Protein AF-A0A7C5AL71-F1 (afdb_monomer_lite)

Structure (mmCIF, N/CA/C/O backbone):
data_AF-A0A7C5AL71-F1
#
_entry.id   AF-A0A7C5AL71-F1
#
loop_
_atom_site.group_PDB
_atom_site.id
_atom_site.type_symbol
_atom_site.label_atom_id
_atom_site.label_alt_id
_atom_site.label_comp_id
_atom_site.label_asym_id
_atom_site.label_entity_id
_atom_site.label_seq_id
_atom_site.pdbx_PDB_ins_code
_atom_site.Cartn_x
_atom_site.Cartn_y
_atom_site.Cartn_z
_atom_site.occupancy
_atom_site.B_iso_or_equiv
_atom_site.auth_seq_id
_atom_site.auth_comp_id
_atom_site.auth_asym_id
_atom_site.auth_atom_id
_atom_site.pdbx_PDB_model_num
ATOM 1 N N . MET A 1 1 ? 18.933 0.944 14.662 1.00 33.66 1 MET A N 1
ATOM 2 C CA . MET A 1 1 ? 18.976 -0.393 14.034 1.00 33.66 1 MET A CA 1
ATOM 3 C C . MET A 1 1 ? 18.522 -0.223 12.592 1.00 33.66 1 MET A C 1
ATOM 5 O O . MET A 1 1 ? 17.329 -0.255 12.331 1.00 33.66 1 MET A O 1
ATOM 9 N N . ALA A 1 2 ? 19.451 0.113 11.694 1.00 39.19 2 ALA A N 1
ATOM 10 C CA . ALA A 1 2 ? 19.164 0.288 10.273 1.00 39.19 2 ALA A CA 1
ATOM 11 C C . ALA A 1 2 ? 19.149 -1.098 9.615 1.00 39.19 2 ALA A C 1
ATOM 13 O O . ALA A 1 2 ? 20.138 -1.823 9.696 1.00 39.19 2 ALA A O 1
ATOM 14 N N . GLY A 1 3 ? 18.011 -1.493 9.045 1.00 39.44 3 GLY A N 1
ATOM 15 C CA . GLY A 1 3 ? 17.908 -2.721 8.264 1.00 39.44 3 GLY A CA 1
ATOM 16 C C . GLY A 1 3 ? 18.723 -2.573 6.983 1.00 39.44 3 GLY A C 1
ATOM 17 O O . GLY A 1 3 ? 18.471 -1.665 6.196 1.00 39.44 3 GLY A O 1
ATOM 18 N N . SER A 1 4 ? 19.717 -3.441 6.812 1.00 43.78 4 SER A N 1
ATOM 19 C CA . SER A 1 4 ? 20.479 -3.594 5.575 1.00 43.78 4 SER A CA 1
ATOM 20 C C . SER A 1 4 ? 19.542 -4.108 4.478 1.00 43.78 4 SER A C 1
ATOM 22 O O . SER A 1 4 ? 19.190 -5.288 4.451 1.00 43.78 4 SER A O 1
ATOM 24 N N . PHE A 1 5 ? 19.089 -3.210 3.606 1.00 52.34 5 PHE A N 1
ATOM 25 C CA . PHE A 1 5 ? 18.444 -3.577 2.350 1.00 52.34 5 PHE A CA 1
ATOM 26 C C . PHE A 1 5 ? 19.545 -3.819 1.309 1.00 52.34 5 PHE A C 1
ATOM 28 O O . PHE A 1 5 ? 20.011 -2.886 0.670 1.00 52.34 5 PHE A O 1
ATOM 35 N N . GLY A 1 6 ? 19.982 -5.080 1.225 1.00 46.72 6 GLY A N 1
ATOM 36 C CA . GLY A 1 6 ? 20.600 -5.744 0.071 1.00 46.72 6 GLY A CA 1
ATOM 37 C C . GLY A 1 6 ? 21.648 -4.984 -0.749 1.00 46.72 6 GLY A C 1
ATOM 38 O O . GLY A 1 6 ? 21.311 -4.318 -1.717 1.00 46.72 6 GLY A O 1
ATOM 39 N N . GLU A 1 7 ? 22.932 -5.237 -0.487 1.00 54.53 7 GLU A N 1
ATOM 40 C CA . GLU A 1 7 ? 24.038 -4.893 -1.404 1.00 54.53 7 GLU A CA 1
ATOM 41 C C . GLU A 1 7 ? 24.212 -5.900 -2.566 1.00 54.53 7 GLU A C 1
ATOM 43 O O . GLU A 1 7 ? 25.174 -5.822 -3.323 1.00 54.53 7 GLU A O 1
ATOM 48 N N . SER A 1 8 ? 23.313 -6.876 -2.737 1.00 67.12 8 SER A N 1
ATOM 49 C CA . SER A 1 8 ? 23.435 -7.886 -3.802 1.00 67.12 8 SER A CA 1
ATOM 50 C C . SER A 1 8 ? 22.075 -8.343 -4.331 1.00 67.12 8 SER A C 1
ATOM 52 O O . SER A 1 8 ? 21.368 -9.129 -3.707 1.00 67.12 8 SER A O 1
ATOM 54 N N . GLY A 1 9 ? 21.716 -7.831 -5.506 1.00 72.31 9 GLY A N 1
ATOM 55 C CA . GLY A 1 9 ? 20.484 -8.135 -6.230 1.00 72.31 9 GLY A CA 1
ATOM 56 C C . GLY A 1 9 ? 20.486 -7.437 -7.593 1.00 72.31 9 GLY A C 1
ATOM 57 O O . GLY A 1 9 ? 21.189 -6.430 -7.731 1.00 72.31 9 GLY A O 1
ATOM 58 N N . PRO A 1 10 ? 19.780 -7.948 -8.617 1.00 83.50 10 PRO A N 1
ATOM 59 C CA . PRO A 1 10 ? 19.716 -7.276 -9.911 1.00 83.50 10 PRO A CA 1
ATOM 60 C C . PRO A 1 10 ? 19.143 -5.852 -9.769 1.00 83.50 10 PRO A C 1
ATOM 62 O O . PRO A 1 10 ? 18.285 -5.623 -8.907 1.00 83.50 10 PRO A O 1
ATOM 65 N N . PRO A 1 11 ? 19.624 -4.891 -10.581 1.00 87.94 11 PRO A N 1
ATOM 66 C CA . PRO A 1 11 ? 19.089 -3.540 -10.569 1.00 87.94 11 PRO A CA 1
ATOM 67 C C . PRO A 1 11 ? 17.640 -3.535 -11.064 1.00 87.94 11 PRO A C 1
ATOM 69 O O . PRO A 1 11 ? 17.314 -4.239 -12.020 1.00 87.94 11 PRO A O 1
ATOM 72 N N . VAL A 1 12 ? 16.800 -2.703 -10.444 1.00 90.56 12 VAL A N 1
ATOM 73 C CA . VAL A 1 12 ? 15.397 -2.518 -10.833 1.00 90.56 12 VAL A CA 1
ATOM 74 C C . VAL A 1 12 ? 15.315 -2.118 -12.304 1.00 90.56 12 VAL A C 1
ATOM 76 O O . VAL A 1 12 ? 15.810 -1.075 -12.732 1.00 90.56 12 VAL A O 1
ATOM 79 N N . THR A 1 13 ? 14.633 -2.949 -13.073 1.00 91.50 13 THR A N 1
ATOM 80 C CA . THR A 1 13 ? 14.303 -2.742 -14.475 1.00 91.50 13 THR A CA 1
ATOM 81 C C . THR A 1 13 ? 13.050 -1.880 -14.630 1.00 91.50 13 THR A C 1
ATOM 83 O O . THR A 1 13 ? 12.246 -1.703 -13.712 1.00 91.50 13 THR A O 1
ATOM 86 N N . ARG A 1 14 ? 12.810 -1.391 -15.851 1.00 91.62 14 ARG A N 1
ATOM 87 C CA . ARG A 1 14 ? 11.566 -0.684 -16.198 1.00 91.62 14 ARG A CA 1
ATOM 88 C C . ARG A 1 14 ? 10.306 -1.514 -15.967 1.00 91.62 14 ARG A C 1
ATOM 90 O O . ARG A 1 14 ? 9.295 -0.976 -15.529 1.00 91.62 14 ARG A O 1
ATOM 97 N N . ALA A 1 15 ? 10.366 -2.815 -16.241 1.00 91.56 15 ALA A N 1
ATOM 98 C CA . ALA A 1 15 ? 9.237 -3.713 -16.022 1.00 91.56 15 ALA A CA 1
ATOM 99 C C . ALA A 1 15 ? 8.923 -3.866 -14.526 1.00 91.56 15 ALA A C 1
ATOM 101 O O . ALA A 1 15 ? 7.757 -3.847 -14.130 1.00 91.56 15 ALA A O 1
ATOM 102 N N . GLU A 1 16 ? 9.957 -3.962 -13.690 1.00 92.25 16 GLU A N 1
ATOM 103 C CA . GLU A 1 16 ? 9.806 -4.023 -12.235 1.00 92.25 16 GLU A CA 1
ATOM 104 C C . GLU A 1 16 ? 9.270 -2.705 -11.676 1.00 92.25 16 GLU A C 1
ATOM 106 O O . GLU A 1 16 ? 8.317 -2.733 -10.898 1.00 92.25 16 GLU A O 1
ATOM 111 N N . LEU A 1 17 ? 9.782 -1.555 -12.133 1.00 93.12 17 LEU A N 1
ATOM 112 C CA . LEU A 1 17 ? 9.252 -0.246 -11.743 1.00 93.12 17 LEU A CA 1
ATOM 113 C C . LEU A 1 17 ? 7.770 -0.099 -12.121 1.00 93.12 17 LEU A C 1
ATOM 115 O O . LEU A 1 17 ? 6.963 0.297 -11.281 1.00 93.12 17 LEU A O 1
ATOM 119 N N . ALA A 1 18 ? 7.382 -0.504 -13.332 1.00 92.88 18 ALA A N 1
ATOM 120 C CA . ALA A 1 18 ? 5.988 -0.473 -13.770 1.00 92.88 18 ALA A CA 1
ATOM 121 C C . ALA A 1 18 ? 5.090 -1.405 -12.934 1.00 92.88 18 ALA A C 1
ATOM 123 O O . ALA A 1 18 ? 3.954 -1.053 -12.599 1.00 92.88 18 ALA A O 1
ATOM 124 N N . ASN A 1 19 ? 5.587 -2.585 -12.549 1.00 94.38 19 ASN A N 1
ATOM 125 C CA . ASN A 1 19 ? 4.859 -3.479 -11.651 1.00 94.38 19 ASN A CA 1
ATOM 126 C C . ASN A 1 19 ? 4.702 -2.865 -10.250 1.00 94.38 19 ASN A C 1
ATOM 128 O O . ASN A 1 19 ? 3.605 -2.889 -9.693 1.00 94.38 19 ASN A O 1
ATOM 132 N N . LEU A 1 20 ? 5.754 -2.247 -9.705 1.00 94.25 20 LEU A N 1
ATOM 133 C CA . LEU A 1 20 ? 5.688 -1.508 -8.440 1.00 94.25 20 LEU A CA 1
ATOM 134 C C . LEU A 1 20 ? 4.702 -0.336 -8.527 1.00 94.25 20 LEU A C 1
ATOM 136 O O . LEU A 1 20 ? 3.937 -0.112 -7.584 1.00 94.25 20 LEU A O 1
ATOM 140 N N . ALA A 1 21 ? 4.656 0.363 -9.664 1.00 94.31 21 ALA A N 1
ATOM 141 C CA . ALA A 1 21 ? 3.693 1.424 -9.933 1.00 94.31 21 ALA A CA 1
ATOM 142 C C . ALA A 1 21 ? 2.256 0.908 -9.893 1.00 94.31 21 ALA A C 1
ATOM 144 O O . ALA A 1 21 ? 1.410 1.467 -9.190 1.00 94.31 21 ALA A O 1
ATOM 145 N N . ARG A 1 22 ? 1.989 -0.195 -10.596 1.00 96.38 22 ARG A N 1
ATOM 146 C CA . ARG A 1 22 ? 0.682 -0.858 -10.605 1.00 96.38 22 ARG A CA 1
ATOM 147 C C . ARG A 1 22 ? 0.258 -1.286 -9.199 1.00 96.38 22 ARG A C 1
ATOM 149 O O . ARG A 1 22 ? -0.862 -0.986 -8.799 1.00 96.38 22 ARG A O 1
ATOM 156 N N . LEU A 1 23 ? 1.146 -1.941 -8.449 1.00 96.19 23 LEU A N 1
ATOM 157 C CA . LEU A 1 23 ? 0.866 -2.402 -7.085 1.00 96.19 23 LEU A CA 1
ATOM 158 C C . LEU A 1 23 ? 0.586 -1.232 -6.134 1.00 96.19 23 LEU A C 1
ATOM 160 O O . LEU A 1 23 ? -0.371 -1.283 -5.370 1.00 96.19 23 LEU A O 1
ATOM 164 N N . THR A 1 24 ? 1.363 -0.150 -6.218 1.00 94.81 24 THR A N 1
ATOM 165 C CA . THR A 1 24 ? 1.169 1.040 -5.368 1.00 94.81 24 THR A CA 1
ATOM 166 C C . THR A 1 24 ? -0.146 1.755 -5.681 1.00 94.81 24 THR A C 1
ATOM 168 O O . THR A 1 24 ? -0.854 2.168 -4.766 1.00 94.81 24 THR A O 1
ATOM 171 N N . ARG A 1 25 ? -0.513 1.875 -6.964 1.00 95.50 25 ARG A N 1
ATOM 172 C CA . ARG A 1 25 ? -1.808 2.449 -7.366 1.00 95.50 25 ARG A CA 1
ATOM 173 C C . ARG A 1 25 ? -2.976 1.577 -6.913 1.00 95.50 25 ARG A C 1
ATOM 175 O O . ARG A 1 25 ? -3.915 2.100 -6.325 1.00 95.50 25 ARG A O 1
ATOM 182 N N . GLY A 1 26 ? -2.882 0.260 -7.108 1.00 96.50 26 GLY A N 1
ATOM 183 C CA . GLY A 1 26 ? -3.890 -0.680 -6.616 1.00 96.50 26 GLY A CA 1
ATOM 184 C C . GLY A 1 26 ? -4.058 -0.597 -5.099 1.00 96.50 26 GLY A C 1
ATOM 185 O O . GLY A 1 26 ? -5.181 -0.551 -4.607 1.00 96.50 26 GLY A O 1
ATOM 186 N N . LEU A 1 27 ? -2.948 -0.501 -4.359 1.00 96.00 27 LEU A N 1
ATOM 187 C CA . LEU A 1 27 ? -2.968 -0.321 -2.908 1.00 96.00 27 LEU A CA 1
ATOM 188 C C . LEU A 1 27 ? -3.691 0.975 -2.517 1.00 96.00 27 LEU A C 1
ATOM 190 O O . LEU A 1 27 ? -4.532 0.953 -1.623 1.00 96.00 27 LEU A O 1
ATOM 194 N N . ALA A 1 28 ? -3.407 2.089 -3.198 1.00 94.19 28 ALA A N 1
ATOM 195 C CA . ALA A 1 28 ? -4.090 3.359 -2.954 1.00 94.19 28 ALA A CA 1
ATOM 196 C C . ALA A 1 28 ? -5.608 3.249 -3.173 1.00 94.19 28 ALA A C 1
ATOM 198 O O . ALA A 1 28 ? -6.401 3.749 -2.373 1.00 94.19 28 ALA A O 1
ATOM 199 N N . GLU A 1 29 ? -6.028 2.576 -4.243 1.00 95.81 29 GLU A N 1
ATOM 200 C CA . GLU A 1 29 ? -7.444 2.357 -4.542 1.00 95.81 29 GLU A CA 1
ATOM 201 C C . GLU A 1 29 ? -8.125 1.460 -3.501 1.00 95.81 29 GLU A C 1
ATOM 203 O O . GLU A 1 29 ? -9.217 1.785 -3.039 1.00 95.81 29 GLU A O 1
ATOM 208 N N . ALA A 1 30 ? -7.483 0.365 -3.090 1.00 95.62 30 ALA A N 1
ATOM 209 C CA . ALA A 1 30 ? -8.019 -0.536 -2.071 1.00 95.62 30 ALA A CA 1
ATOM 210 C C . ALA A 1 30 ? -8.192 0.184 -0.723 1.00 95.62 30 ALA A C 1
ATOM 212 O O . ALA A 1 30 ? -9.272 0.158 -0.130 1.00 95.62 30 ALA A O 1
ATOM 213 N N . VAL A 1 31 ? -7.166 0.929 -0.296 1.00 92.69 31 VAL A N 1
ATOM 214 C CA . VAL A 1 31 ? -7.184 1.724 0.941 1.00 92.69 31 VAL A CA 1
ATOM 215 C C . VAL A 1 31 ? -8.289 2.783 0.913 1.00 92.69 31 VAL A C 1
ATOM 217 O O . VAL A 1 31 ? -9.048 2.903 1.872 1.00 92.69 31 VAL A O 1
ATOM 220 N N . THR A 1 32 ? -8.431 3.524 -0.188 1.00 89.56 32 THR A N 1
ATOM 221 C CA . THR A 1 32 ? -9.464 4.572 -0.300 1.00 89.56 32 THR A CA 1
ATOM 222 C C . THR A 1 32 ? -10.886 4.016 -0.356 1.00 89.56 32 THR A C 1
ATOM 224 O O . THR A 1 32 ? -11.817 4.682 0.096 1.00 89.56 32 THR A O 1
ATOM 227 N N . ARG A 1 33 ? -11.070 2.788 -0.856 1.00 93.44 33 ARG A N 1
ATOM 228 C CA . ARG A 1 33 ? -12.358 2.073 -0.837 1.00 93.44 33 ARG A CA 1
ATOM 229 C C . ARG A 1 33 ? -12.654 1.380 0.496 1.00 93.44 33 ARG A C 1
ATOM 231 O O . ARG A 1 33 ? -13.776 0.920 0.688 1.00 93.44 33 ARG A O 1
ATOM 238 N N . GLY A 1 34 ? -11.681 1.314 1.405 1.00 89.81 34 GLY A N 1
ATOM 239 C CA . GLY A 1 34 ? -11.802 0.594 2.673 1.00 89.81 34 GLY A CA 1
ATOM 240 C C . GLY A 1 34 ? -11.714 -0.930 2.537 1.00 89.81 34 GLY A C 1
ATOM 241 O O . GLY A 1 34 ? -12.093 -1.634 3.469 1.00 89.81 34 GLY A O 1
ATOM 242 N N . ASP A 1 35 ? -11.223 -1.441 1.405 1.00 95.19 35 ASP A N 1
ATOM 243 C CA . ASP A 1 35 ? -10.981 -2.869 1.192 1.00 95.19 35 ASP A CA 1
ATOM 244 C C . ASP A 1 35 ? -9.621 -3.254 1.795 1.00 95.19 35 ASP A C 1
ATOM 246 O O . ASP A 1 35 ? -8.573 -3.199 1.144 1.00 95.19 35 ASP A O 1
ATOM 250 N N . LEU A 1 36 ? -9.633 -3.540 3.099 1.00 91.44 36 LEU A N 1
ATOM 251 C CA . LEU A 1 36 ? -8.416 -3.767 3.881 1.00 91.44 36 LEU A CA 1
ATOM 252 C C . LEU A 1 36 ? -7.744 -5.107 3.562 1.00 91.44 36 LEU A C 1
ATOM 254 O O . LEU A 1 36 ? -6.517 -5.193 3.640 1.00 91.44 36 LEU A O 1
ATOM 258 N N . ASP A 1 37 ? -8.523 -6.120 3.183 1.00 95.31 37 ASP A N 1
ATOM 259 C CA . ASP A 1 37 ? -8.000 -7.441 2.835 1.00 95.31 37 ASP A CA 1
ATOM 260 C C . ASP A 1 37 ? -7.213 -7.357 1.524 1.00 95.31 37 ASP A C 1
ATOM 262 O O . ASP A 1 37 ? -6.033 -7.716 1.480 1.00 95.31 37 ASP A O 1
ATOM 266 N N . LEU A 1 38 ? -7.806 -6.750 0.489 1.00 95.75 38 LEU A N 1
ATOM 267 C CA . LEU A 1 38 ? -7.119 -6.502 -0.777 1.00 95.75 38 LEU A CA 1
ATOM 268 C C . LEU A 1 38 ? -5.892 -5.596 -0.594 1.00 95.75 38 LEU A C 1
ATOM 270 O O . LEU A 1 38 ? -4.841 -5.827 -1.196 1.00 95.75 38 LEU A O 1
ATOM 274 N N . ALA A 1 39 ? -5.992 -4.564 0.249 1.00 94.56 39 ALA A N 1
ATOM 275 C CA . ALA A 1 39 ? -4.857 -3.695 0.550 1.00 94.56 39 ALA A CA 1
ATOM 276 C C . ALA A 1 39 ? -3.685 -4.476 1.175 1.00 94.56 39 ALA A C 1
ATOM 278 O O . ALA A 1 39 ? -2.525 -4.242 0.822 1.00 94.56 39 ALA A O 1
ATOM 279 N N . LEU A 1 40 ? -3.965 -5.426 2.072 1.00 94.75 40 LEU A N 1
ATOM 280 C CA . LEU A 1 40 ? -2.942 -6.262 2.699 1.00 94.75 40 LEU A CA 1
ATOM 281 C C . LEU A 1 40 ? -2.274 -7.211 1.693 1.00 94.75 40 LEU A C 1
ATOM 283 O O . LEU A 1 40 ? -1.046 -7.366 1.715 1.00 94.75 40 LEU A O 1
ATOM 287 N N . GLU A 1 41 ? -3.054 -7.816 0.798 1.00 97.19 41 GLU A N 1
ATOM 288 C CA . GLU A 1 41 ? -2.539 -8.662 -0.284 1.00 97.19 41 GLU A CA 1
ATOM 289 C C . GLU A 1 41 ? -1.586 -7.873 -1.190 1.00 97.19 41 GLU A C 1
ATOM 291 O O . GLU A 1 41 ? -0.430 -8.263 -1.371 1.00 97.19 41 GLU A O 1
ATOM 296 N N . LEU A 1 42 ? -2.021 -6.703 -1.667 1.00 96.81 42 LEU A N 1
ATOM 297 C CA . LEU A 1 42 ? -1.231 -5.837 -2.546 1.00 96.81 42 LEU A CA 1
ATOM 298 C C . LEU A 1 42 ? 0.046 -5.319 -1.875 1.00 96.81 42 LEU A C 1
ATOM 300 O O . LEU A 1 42 ? 1.098 -5.246 -2.516 1.00 96.81 42 LEU A O 1
ATOM 304 N N . LEU A 1 43 ? -0.011 -4.990 -0.581 1.00 94.25 43 LEU A N 1
ATOM 305 C CA . LEU A 1 43 ? 1.176 -4.616 0.188 1.00 94.25 43 LEU A CA 1
ATOM 306 C C . LEU A 1 43 ? 2.171 -5.779 0.271 1.00 94.25 43 LEU A C 1
ATOM 308 O O . LEU A 1 43 ? 3.371 -5.578 0.072 1.00 94.25 43 LEU A O 1
ATOM 312 N N . THR A 1 44 ? 1.680 -6.989 0.534 1.00 95.06 44 THR A N 1
ATOM 31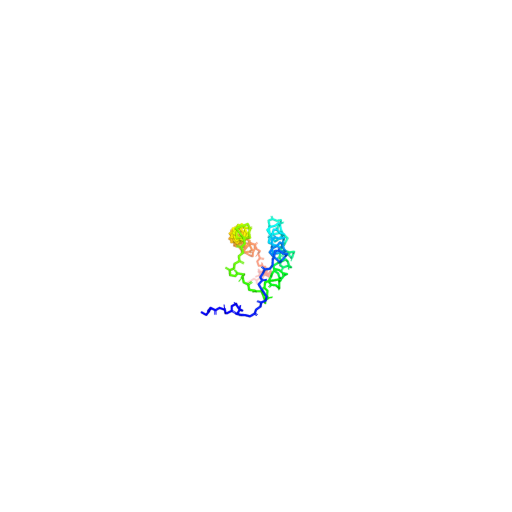3 C CA . THR A 1 44 ? 2.510 -8.197 0.622 1.00 95.06 44 THR A CA 1
ATOM 314 C C . THR A 1 44 ? 3.166 -8.511 -0.721 1.00 95.06 44 THR A C 1
ATOM 316 O O . THR A 1 44 ? 4.366 -8.789 -0.779 1.00 95.06 44 THR A O 1
ATOM 319 N N . GLU A 1 45 ? 2.413 -8.427 -1.818 1.00 94.88 45 GLU A N 1
ATOM 320 C CA . GLU A 1 45 ? 2.947 -8.588 -3.173 1.00 94.88 45 GLU A CA 1
ATOM 321 C C . GLU A 1 45 ? 4.011 -7.539 -3.494 1.00 94.88 45 GLU A C 1
ATOM 323 O O . GLU A 1 45 ? 5.072 -7.879 -4.016 1.00 94.88 45 GLU A O 1
ATOM 328 N N . ARG A 1 46 ? 3.775 -6.274 -3.130 1.00 93.56 46 ARG A N 1
ATOM 329 C CA . ARG A 1 46 ? 4.746 -5.189 -3.325 1.00 93.56 46 ARG A CA 1
ATOM 330 C C . ARG A 1 46 ? 6.024 -5.412 -2.524 1.00 93.56 46 ARG A C 1
ATOM 332 O O . ARG A 1 46 ? 7.111 -5.210 -3.057 1.00 93.56 46 ARG A O 1
ATOM 339 N N . GLN A 1 47 ? 5.916 -5.860 -1.274 1.00 92.81 47 GLN A N 1
ATOM 340 C CA . GLN A 1 47 ? 7.078 -6.204 -0.452 1.00 92.81 47 GLN A CA 1
ATOM 341 C C . GLN A 1 47 ? 7.889 -7.338 -1.079 1.00 92.81 47 GLN A C 1
ATOM 343 O O . GLN A 1 47 ? 9.108 -7.232 -1.159 1.00 92.81 47 GLN A O 1
ATOM 348 N N . ARG A 1 48 ? 7.224 -8.389 -1.575 1.00 92.38 48 ARG A N 1
ATOM 349 C CA . ARG A 1 48 ? 7.891 -9.479 -2.304 1.00 92.38 48 ARG A CA 1
ATOM 350 C C . ARG A 1 48 ? 8.550 -8.987 -3.589 1.00 92.38 48 ARG A C 1
ATOM 352 O O . ARG A 1 48 ? 9.668 -9.390 -3.870 1.00 92.38 48 ARG A O 1
ATOM 359 N N . ALA A 1 49 ? 7.897 -8.099 -4.337 1.00 89.94 49 ALA A N 1
ATOM 360 C CA . ALA A 1 49 ? 8.457 -7.528 -5.559 1.00 89.94 49 ALA A CA 1
ATOM 361 C C . ALA A 1 49 ? 9.706 -6.671 -5.296 1.00 89.94 49 ALA A C 1
ATOM 363 O O . ALA A 1 49 ? 10.573 -6.599 -6.154 1.00 89.94 49 ALA A O 1
ATOM 364 N N . LEU A 1 50 ? 9.814 -6.037 -4.124 1.00 88.12 50 LEU A N 1
ATOM 365 C CA . LEU A 1 50 ? 11.002 -5.277 -3.719 1.00 88.12 50 LEU A CA 1
ATOM 366 C C . LEU A 1 50 ? 12.125 -6.160 -3.152 1.00 88.12 50 LEU A C 1
ATOM 368 O O . LEU A 1 50 ? 13.272 -5.718 -3.080 1.00 88.12 50 LEU A O 1
ATOM 372 N N . GLN A 1 51 ? 11.821 -7.382 -2.708 1.00 89.50 51 GLN A N 1
ATOM 373 C CA . GLN A 1 51 ? 12.818 -8.260 -2.101 1.00 89.50 51 GLN A CA 1
ATOM 374 C C . GLN A 1 51 ? 13.870 -8.686 -3.125 1.00 89.50 51 GLN A C 1
ATOM 376 O O . GLN A 1 51 ? 13.560 -9.270 -4.157 1.00 89.50 51 GLN A O 1
ATOM 381 N N . GLY A 1 52 ? 15.137 -8.436 -2.793 1.00 80.00 52 GLY A N 1
ATOM 382 C CA . GLY A 1 52 ? 16.268 -8.847 -3.622 1.00 80.00 52 GLY A CA 1
ATOM 383 C C . GLY A 1 52 ? 16.522 -7.960 -4.840 1.00 80.00 52 GLY A C 1
ATOM 384 O O . GLY A 1 52 ? 17.372 -8.322 -5.644 1.00 80.00 52 GLY A O 1
ATOM 385 N N . LEU A 1 53 ? 15.841 -6.816 -4.974 1.00 86.88 53 LEU A N 1
ATOM 386 C CA . LEU A 1 53 ? 16.159 -5.811 -5.990 1.00 86.88 53 LEU A CA 1
ATOM 387 C C . LEU A 1 53 ? 17.077 -4.726 -5.424 1.00 86.88 53 LEU A C 1
ATOM 389 O O . LEU A 1 53 ? 16.971 -4.351 -4.254 1.00 86.88 53 LEU A O 1
ATOM 393 N N . THR A 1 54 ? 17.954 -4.197 -6.274 1.00 88.69 54 THR A N 1
ATOM 394 C CA . THR A 1 54 ? 18.781 -3.024 -5.965 1.00 88.69 54 THR A CA 1
ATOM 395 C C . THR A 1 54 ? 18.376 -1.847 -6.841 1.00 88.69 54 THR A C 1
ATOM 397 O O . THR A 1 54 ? 17.909 -2.018 -7.963 1.00 88.69 54 THR A O 1
ATOM 400 N N . TRP A 1 55 ? 18.515 -0.621 -6.345 1.00 88.06 55 TRP A N 1
ATOM 401 C CA . TRP A 1 55 ? 18.243 0.547 -7.181 1.00 88.06 55 TRP A CA 1
ATOM 402 C C . TRP A 1 55 ? 19.392 0.752 -8.177 1.00 88.06 55 TRP A C 1
ATOM 404 O O . TRP A 1 55 ? 20.552 0.678 -7.765 1.00 88.06 55 TRP A O 1
ATOM 414 N N . PRO A 1 56 ? 19.105 1.005 -9.466 1.00 88.06 56 PRO A N 1
ATOM 415 C CA . PRO A 1 56 ? 20.149 1.278 -10.444 1.00 88.06 56 PRO A CA 1
ATOM 416 C C . PRO A 1 56 ? 20.929 2.542 -10.058 1.00 88.06 56 PRO A C 1
ATOM 418 O O . PRO A 1 56 ? 20.344 3.525 -9.606 1.00 88.06 56 PRO A O 1
ATOM 421 N N . SER A 1 57 ? 22.249 2.529 -10.252 1.00 83.06 57 SER A N 1
ATOM 422 C CA . SER A 1 57 ? 23.093 3.720 -10.078 1.00 83.06 57 SER A CA 1
ATOM 423 C C . SER A 1 57 ? 22.914 4.726 -11.216 1.00 83.06 57 SER A C 1
ATOM 425 O O . SER A 1 57 ? 23.094 5.923 -11.014 1.00 83.06 57 SER A O 1
ATOM 427 N N . GLU A 1 58 ? 22.547 4.235 -12.401 1.00 84.00 58 GLU A N 1
ATOM 428 C CA . GLU A 1 58 ? 22.299 5.022 -13.604 1.00 84.00 58 GLU A CA 1
ATOM 429 C C . GLU A 1 58 ? 20.976 4.575 -14.235 1.00 84.00 58 GLU A C 1
ATOM 431 O O . GLU A 1 58 ? 20.767 3.394 -14.513 1.00 84.00 58 GLU A O 1
ATOM 436 N N . ALA A 1 59 ? 20.082 5.533 -14.450 1.00 88.56 59 ALA A N 1
ATOM 437 C CA . ALA A 1 59 ? 18.828 5.374 -15.172 1.00 88.56 59 ALA A CA 1
ATOM 438 C C . ALA A 1 59 ? 18.485 6.713 -15.836 1.00 88.56 59 ALA A C 1
ATOM 440 O O . ALA A 1 59 ? 19.038 7.751 -15.466 1.00 88.56 59 ALA A O 1
ATOM 441 N N . ASP A 1 60 ? 17.596 6.689 -16.820 1.00 90.25 60 ASP A N 1
ATOM 442 C CA . ASP A 1 60 ? 17.124 7.891 -17.497 1.00 90.25 60 ASP A CA 1
ATOM 443 C C . ASP A 1 60 ? 16.190 8.726 -16.605 1.00 90.25 60 ASP A C 1
ATOM 445 O O . ASP A 1 60 ? 15.559 8.213 -15.682 1.00 90.25 60 ASP A O 1
ATOM 449 N N . ASP A 1 61 ? 16.067 10.024 -16.895 1.00 91.81 61 ASP A N 1
ATOM 450 C CA . ASP A 1 61 ? 15.292 10.967 -16.069 1.00 91.81 61 ASP A CA 1
ATOM 451 C C . ASP A 1 61 ? 13.851 10.495 -15.835 1.00 91.81 61 ASP A C 1
ATOM 453 O O . ASP A 1 61 ? 13.341 10.532 -14.717 1.00 91.81 61 ASP A O 1
ATOM 457 N N . SER A 1 62 ? 13.220 9.927 -16.866 1.00 91.69 62 SER A N 1
ATOM 458 C CA . SER A 1 62 ? 11.847 9.431 -16.755 1.00 91.69 62 SER A CA 1
ATOM 459 C C . SER A 1 62 ? 11.688 8.205 -15.839 1.00 91.69 62 SER A C 1
ATOM 461 O O . SER A 1 62 ? 10.572 7.903 -15.422 1.00 91.69 62 SER A O 1
ATOM 463 N N . PHE A 1 63 ? 12.762 7.477 -15.508 1.00 92.44 63 PHE A N 1
ATOM 464 C CA . PHE A 1 63 ? 12.746 6.458 -14.449 1.00 92.44 63 PHE A CA 1
ATOM 465 C C . PHE A 1 63 ? 12.670 7.116 -13.075 1.00 92.44 63 PHE A C 1
ATOM 467 O O . PHE A 1 63 ? 11.863 6.721 -12.230 1.00 92.44 63 PHE A O 1
ATOM 474 N N . TRP A 1 64 ? 13.499 8.136 -12.855 1.00 91.88 64 TRP A N 1
ATOM 475 C CA . TRP A 1 64 ? 13.559 8.854 -11.588 1.00 91.88 64 TRP A CA 1
ATOM 476 C C . TRP A 1 64 ? 12.280 9.641 -11.314 1.00 91.88 64 TRP A C 1
ATOM 478 O O . TRP A 1 64 ? 11.796 9.614 -10.182 1.00 91.88 64 TRP A O 1
ATOM 488 N N . ASP A 1 65 ? 11.686 10.243 -12.343 1.00 93.56 65 ASP A N 1
ATOM 489 C CA . ASP A 1 65 ? 10.389 10.918 -12.253 1.00 93.56 65 ASP A CA 1
ATOM 490 C C . ASP A 1 65 ? 9.273 9.952 -11.831 1.00 93.56 65 ASP A C 1
ATOM 492 O O . ASP A 1 65 ? 8.472 10.252 -10.942 1.00 93.56 65 ASP A O 1
ATOM 496 N N . GLU A 1 66 ? 9.229 8.757 -12.426 1.00 93.12 66 GLU A N 1
ATOM 497 C CA . GLU A 1 66 ? 8.245 7.733 -12.068 1.00 93.12 66 GLU A CA 1
ATOM 498 C C . GLU A 1 66 ? 8.450 7.232 -10.631 1.00 93.12 66 GLU A C 1
ATOM 500 O O . GLU A 1 66 ? 7.484 7.105 -9.872 1.00 93.12 66 GLU A O 1
ATOM 505 N N . LEU A 1 67 ? 9.702 7.009 -10.221 1.00 92.00 67 LEU A N 1
ATOM 506 C CA . LEU A 1 67 ? 10.032 6.637 -8.847 1.00 92.00 67 LEU A CA 1
ATOM 507 C C . LEU A 1 67 ? 9.639 7.736 -7.848 1.00 92.00 67 LEU A C 1
ATOM 509 O O . LEU A 1 67 ? 9.151 7.436 -6.756 1.00 92.00 67 LEU A O 1
ATOM 513 N N . GLN A 1 68 ? 9.834 9.002 -8.206 1.00 93.75 68 GLN A N 1
ATOM 514 C CA . GLN A 1 68 ? 9.447 10.136 -7.376 1.00 93.75 68 GLN A CA 1
ATOM 515 C C . GLN A 1 68 ? 7.922 10.222 -7.229 1.00 93.75 68 GLN A C 1
ATOM 517 O O . GLN A 1 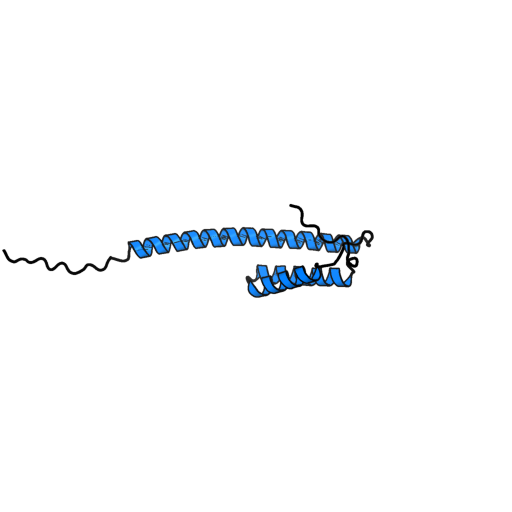68 ? 7.420 10.307 -6.107 1.00 93.75 68 GLN A O 1
ATOM 522 N N . ALA A 1 69 ? 7.174 10.087 -8.327 1.00 92.81 69 ALA A N 1
ATOM 523 C CA . ALA A 1 69 ? 5.711 10.050 -8.296 1.00 92.81 69 ALA A CA 1
ATOM 524 C C . ALA A 1 69 ? 5.175 8.887 -7.439 1.00 92.81 69 ALA A C 1
ATOM 526 O O . ALA A 1 69 ? 4.193 9.032 -6.706 1.00 92.81 69 ALA A O 1
ATOM 527 N N . LEU A 1 70 ? 5.844 7.733 -7.493 1.00 92.69 70 LEU A N 1
ATOM 528 C CA . LEU A 1 70 ? 5.557 6.573 -6.651 1.00 92.69 70 LEU A CA 1
ATOM 529 C C . LEU A 1 70 ? 5.744 6.864 -5.160 1.00 92.69 70 LEU A C 1
ATOM 531 O O . LEU A 1 70 ? 4.863 6.538 -4.362 1.00 92.69 70 LEU A O 1
ATOM 535 N N . LYS A 1 71 ? 6.857 7.505 -4.788 1.00 92.75 71 LYS A N 1
ATOM 536 C CA . LYS A 1 71 ? 7.126 7.915 -3.400 1.00 92.75 71 LYS A CA 1
ATOM 537 C C . LYS A 1 71 ? 6.078 8.899 -2.892 1.00 92.75 71 LYS A C 1
ATOM 539 O O . LYS A 1 71 ? 5.597 8.764 -1.771 1.00 92.75 71 LYS A O 1
ATOM 544 N N . GLU A 1 72 ? 5.691 9.871 -3.711 1.00 95.62 72 GLU A N 1
ATOM 545 C CA . GLU A 1 72 ? 4.656 10.843 -3.349 1.00 95.62 72 GLU A CA 1
ATOM 546 C C . GLU A 1 72 ? 3.291 10.189 -3.138 1.00 95.62 72 GLU A C 1
ATOM 548 O O . GLU A 1 72 ? 2.575 10.538 -2.198 1.00 95.62 72 GLU A O 1
ATOM 553 N N . LEU A 1 73 ? 2.925 9.226 -3.987 1.00 93.31 73 LEU A N 1
ATOM 554 C CA . LEU A 1 73 ? 1.699 8.457 -3.809 1.00 93.31 73 LEU A CA 1
ATOM 555 C C . LEU A 1 73 ? 1.736 7.650 -2.506 1.00 93.31 73 LEU A C 1
ATOM 557 O O . LEU A 1 73 ? 0.768 7.665 -1.752 1.00 93.31 73 LEU A O 1
ATOM 561 N N . GLU A 1 74 ? 2.854 6.993 -2.207 1.00 92.56 74 GLU A N 1
ATOM 562 C CA . GLU A 1 74 ? 3.025 6.237 -0.966 1.00 92.56 74 GLU A CA 1
ATOM 563 C C . GLU A 1 74 ? 2.900 7.121 0.281 1.00 92.56 74 GLU A C 1
ATOM 565 O O .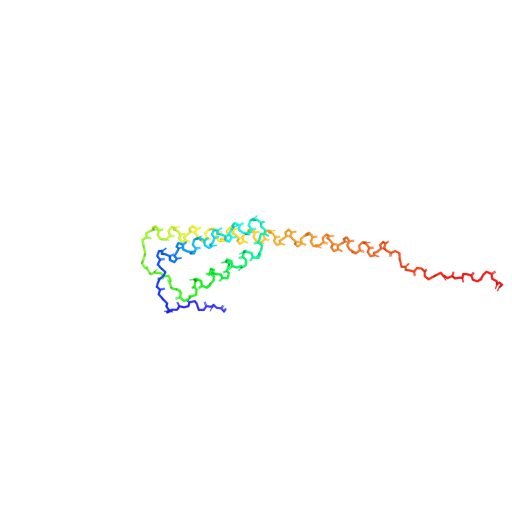 GLU A 1 74 ? 2.205 6.751 1.228 1.00 92.56 74 GLU A O 1
ATOM 570 N N . LEU A 1 75 ? 3.480 8.324 0.264 1.00 94.62 75 LEU A N 1
ATOM 571 C CA . LEU A 1 75 ? 3.316 9.291 1.352 1.00 94.62 75 LEU A CA 1
ATOM 572 C C . LEU A 1 75 ? 1.846 9.673 1.566 1.00 94.62 75 LEU A C 1
ATOM 574 O O . LEU A 1 75 ? 1.398 9.736 2.710 1.00 94.62 75 LEU A O 1
ATOM 578 N N . LYS A 1 76 ? 1.079 9.870 0.488 1.00 93.88 76 LYS A N 1
ATOM 579 C CA . LYS A 1 76 ? -0.362 10.162 0.576 1.00 93.88 76 LYS A CA 1
ATOM 580 C C . LYS A 1 76 ? -1.156 8.994 1.162 1.00 93.88 76 LYS A C 1
ATOM 582 O O . LYS A 1 76 ? -2.056 9.222 1.964 1.00 93.88 76 LYS A O 1
ATOM 587 N N . ILE A 1 77 ? -0.824 7.754 0.792 1.00 91.94 77 ILE A N 1
ATOM 588 C CA . ILE A 1 77 ? -1.456 6.556 1.369 1.00 91.94 77 ILE A CA 1
ATOM 589 C C . ILE A 1 77 ? -1.176 6.488 2.874 1.00 91.94 77 ILE A C 1
ATOM 591 O O . ILE A 1 77 ? -2.091 6.255 3.659 1.00 91.94 77 ILE A O 1
ATOM 595 N N . LEU A 1 78 ? 0.074 6.711 3.288 1.00 92.69 78 LEU A N 1
ATOM 596 C CA . LEU A 1 78 ? 0.457 6.686 4.702 1.00 92.69 78 LEU A CA 1
ATOM 597 C C . LEU A 1 78 ? -0.258 7.765 5.518 1.00 92.69 78 LEU A C 1
ATOM 599 O O . LEU A 1 78 ? -0.697 7.490 6.635 1.00 92.69 78 LEU A O 1
ATOM 603 N N . ASP A 1 79 ? -0.383 8.969 4.964 1.00 94.12 79 ASP A N 1
ATOM 604 C CA . ASP A 1 79 ? -1.113 10.066 5.596 1.00 94.12 79 ASP A CA 1
ATOM 605 C C . ASP A 1 79 ? -2.599 9.721 5.757 1.00 94.12 79 ASP A C 1
ATOM 607 O O . ASP A 1 79 ? -3.133 9.778 6.865 1.00 94.12 79 ASP A O 1
ATOM 611 N N . PHE A 1 80 ? -3.234 9.213 4.695 1.00 91.62 80 PHE A N 1
ATOM 612 C CA . PHE A 1 80 ? -4.614 8.731 4.753 1.00 91.62 80 PHE A CA 1
ATOM 613 C C . PHE A 1 80 ? -4.805 7.650 5.825 1.00 91.62 80 PHE A C 1
ATOM 615 O O . PHE A 1 80 ? -5.727 7.741 6.635 1.00 91.62 80 PHE A O 1
ATOM 622 N N . CYS A 1 81 ? -3.928 6.643 5.871 1.00 90.19 81 CYS A N 1
ATOM 623 C CA . CYS A 1 81 ? -3.995 5.579 6.872 1.00 90.19 81 CYS A CA 1
ATOM 624 C C . CYS A 1 81 ? -3.869 6.122 8.302 1.00 90.19 81 CYS A C 1
ATOM 626 O O . CYS A 1 81 ? -4.556 5.635 9.201 1.00 90.19 81 CYS A O 1
ATOM 628 N N . ARG A 1 82 ? -3.029 7.143 8.521 1.00 92.75 82 ARG A N 1
ATOM 629 C CA . ARG A 1 82 ? -2.878 7.797 9.827 1.00 92.75 82 ARG A CA 1
ATOM 630 C C . ARG A 1 82 ? -4.153 8.529 10.233 1.00 92.75 82 ARG A C 1
ATOM 632 O O . ARG A 1 82 ? -4.666 8.284 11.321 1.00 92.75 82 ARG A O 1
ATOM 639 N N . THR A 1 83 ? -4.702 9.358 9.349 1.00 93.00 83 THR A N 1
ATOM 640 C CA . THR A 1 83 ? -5.974 10.047 9.603 1.00 93.00 83 THR A CA 1
ATOM 641 C C . THR A 1 83 ? -7.100 9.047 9.856 1.00 93.00 83 THR A C 1
ATOM 643 O O . THR A 1 83 ? -7.898 9.212 10.777 1.00 93.00 83 THR A O 1
ATOM 646 N N . TRP A 1 84 ? -7.160 7.964 9.079 1.00 90.81 84 TRP A N 1
ATOM 647 C CA . TRP A 1 84 ? -8.163 6.922 9.271 1.00 90.81 84 TRP A CA 1
ATOM 648 C C . TRP A 1 84 ? -8.033 6.236 10.635 1.00 90.81 84 TRP A C 1
ATOM 650 O O . TRP A 1 84 ? -9.035 6.026 11.319 1.00 90.81 84 TRP A O 1
ATOM 660 N N . GLN A 1 85 ? -6.806 5.941 11.069 1.00 90.88 85 GLN A N 1
ATOM 661 C CA . GLN A 1 85 ? -6.536 5.384 12.392 1.00 90.88 85 GLN A CA 1
ATOM 662 C C . GLN A 1 85 ? -7.029 6.311 13.513 1.00 90.88 85 GLN A C 1
ATOM 664 O O . GLN A 1 85 ? -7.642 5.837 14.471 1.00 9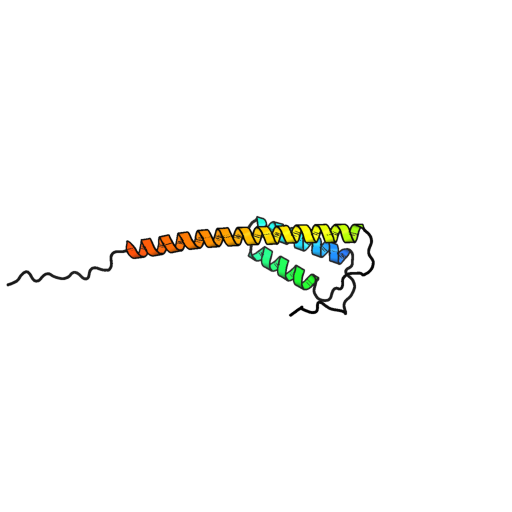0.88 85 GLN A O 1
ATOM 669 N N . GLU A 1 86 ? -6.798 7.620 13.398 1.00 93.69 86 GLU A N 1
ATOM 670 C CA . GLU A 1 86 ? -7.291 8.617 14.356 1.00 93.69 86 GLU A CA 1
ATOM 671 C C . GLU A 1 86 ? -8.824 8.599 14.437 1.00 93.69 86 GLU A C 1
ATOM 673 O O . GLU A 1 86 ? -9.382 8.439 15.525 1.00 93.69 86 GLU A O 1
ATOM 678 N N . VAL A 1 87 ? -9.509 8.632 13.289 1.00 92.62 87 VAL A N 1
ATOM 679 C CA . VAL A 1 87 ? -10.979 8.579 13.213 1.00 92.62 87 VAL A CA 1
ATOM 680 C C . VAL A 1 87 ? -11.536 7.292 13.829 1.00 92.62 87 VAL A C 1
ATOM 682 O O . VAL A 1 87 ? -12.521 7.326 14.573 1.00 92.62 87 VAL A O 1
ATOM 685 N N . VAL A 1 88 ? -10.930 6.138 13.538 1.00 91.69 88 VAL A N 1
ATOM 686 C CA . VAL A 1 88 ? -11.353 4.851 14.112 1.00 91.69 88 VAL A CA 1
ATOM 687 C C . VAL A 1 88 ? -11.163 4.848 15.629 1.00 91.69 88 VAL A C 1
ATOM 689 O O . VAL A 1 88 ? -12.071 4.436 16.353 1.00 91.69 88 VAL A O 1
ATOM 692 N N . ASN A 1 89 ? -10.035 5.356 16.128 1.00 92.38 89 ASN A N 1
ATOM 693 C CA . ASN A 1 89 ? -9.766 5.448 17.563 1.00 92.38 89 ASN A CA 1
ATOM 694 C C . ASN A 1 89 ? -10.781 6.341 18.290 1.00 92.38 89 ASN A C 1
ATOM 696 O O . ASN A 1 89 ? -11.276 5.972 19.359 1.00 92.38 89 ASN A O 1
ATOM 700 N N . GLU A 1 90 ? -11.138 7.489 17.712 1.00 92.81 90 GLU A N 1
ATOM 701 C CA . GLU A 1 90 ? -12.174 8.366 18.264 1.00 92.81 90 GLU A CA 1
ATOM 702 C C . GLU A 1 90 ? -13.534 7.666 18.332 1.00 92.81 90 GLU A C 1
ATOM 704 O O . GLU A 1 90 ? -14.201 7.686 19.371 1.00 92.81 90 GLU A O 1
ATOM 709 N N . ARG A 1 91 ? -13.928 6.974 17.258 1.00 92.56 91 ARG A N 1
ATOM 710 C CA . ARG A 1 91 ? -15.190 6.221 17.216 1.00 92.56 91 ARG A CA 1
ATOM 711 C C . ARG A 1 91 ? -15.216 5.087 18.237 1.00 92.56 91 ARG A C 1
ATOM 713 O O . ARG A 1 91 ? -16.220 4.916 18.927 1.00 92.56 91 ARG A O 1
ATOM 720 N N . LEU A 1 92 ? -14.116 4.350 18.387 1.00 92.75 92 LEU A N 1
ATOM 721 C CA . LEU A 1 92 ? -13.984 3.305 19.405 1.00 92.75 92 LEU A CA 1
ATOM 722 C C . LEU A 1 92 ? -14.118 3.873 20.822 1.00 92.75 92 LEU A C 1
ATOM 724 O O . LEU A 1 92 ? -14.789 3.273 21.662 1.00 92.75 92 LEU A O 1
ATOM 728 N N . LYS A 1 93 ? -13.542 5.051 21.092 1.00 91.38 93 LYS A N 1
ATOM 729 C CA . LYS A 1 93 ? -13.689 5.732 22.385 1.00 91.38 93 LYS A CA 1
ATOM 730 C C . LYS A 1 93 ? -15.154 6.054 22.690 1.00 91.38 93 LYS A C 1
ATOM 732 O O . LYS A 1 93 ? -15.609 5.783 23.800 1.00 91.38 93 LYS A O 1
ATOM 737 N N . VAL A 1 94 ? -15.896 6.578 21.714 1.00 91.44 94 VAL A N 1
ATOM 738 C CA . VAL A 1 94 ? -17.332 6.880 21.863 1.00 91.44 94 VAL A CA 1
ATOM 739 C C . VAL A 1 94 ? -18.150 5.605 22.085 1.00 91.44 94 VAL A C 1
ATOM 741 O O . VAL A 1 94 ? -18.986 5.561 22.987 1.00 91.44 94 VAL A O 1
ATOM 744 N N . LEU A 1 95 ? -17.887 4.540 21.323 1.00 89.81 95 LEU A N 1
ATOM 745 C CA . LEU A 1 95 ? -18.567 3.252 21.503 1.00 89.81 95 LEU A CA 1
ATOM 746 C C . LEU A 1 95 ? -18.309 2.657 22.893 1.00 89.81 95 LEU A C 1
ATOM 748 O O . LEU A 1 95 ? -19.244 2.190 23.541 1.00 89.81 95 LEU A O 1
ATOM 752 N N . ASN A 1 96 ? -17.072 2.736 23.387 1.00 88.19 96 ASN A N 1
ATOM 753 C CA . ASN A 1 96 ? -16.728 2.295 24.738 1.00 88.19 96 ASN A CA 1
ATOM 754 C C . ASN A 1 96 ? -17.468 3.102 25.813 1.00 88.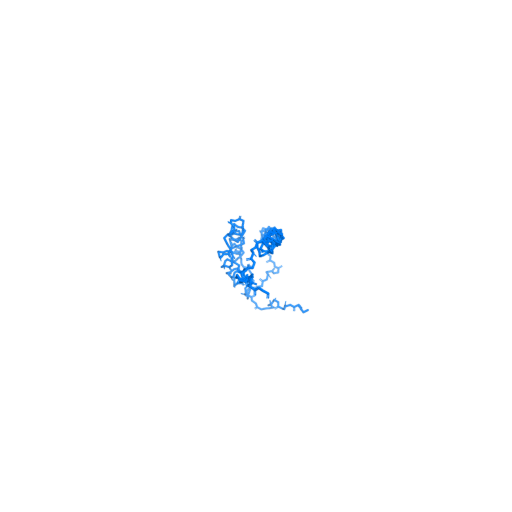19 96 ASN A C 1
ATOM 756 O O . ASN A 1 96 ? -17.967 2.522 26.776 1.00 88.19 96 ASN A O 1
ATOM 760 N N . GLN A 1 97 ? -17.605 4.420 25.647 1.00 86.50 97 GLN A N 1
ATOM 761 C CA . GLN A 1 97 ? -18.416 5.242 26.552 1.00 86.50 97 GLN A CA 1
ATOM 762 C C . GLN A 1 97 ? -19.892 4.823 26.526 1.00 86.50 97 GLN A C 1
ATOM 764 O O . GLN A 1 97 ? -20.504 4.663 27.581 1.00 86.50 97 GLN A O 1
ATOM 769 N N . GLY A 1 98 ? -20.451 4.576 25.338 1.00 84.50 98 GLY A N 1
ATOM 770 C CA . GLY A 1 98 ? -21.811 4.056 25.185 1.00 84.50 98 GLY A CA 1
ATOM 771 C C . GLY A 1 98 ? -22.003 2.696 25.861 1.00 84.50 98 GLY A C 1
ATOM 772 O O . GLY A 1 98 ? -23.014 2.475 26.523 1.00 84.50 98 GLY A O 1
ATOM 773 N N . GLN A 1 99 ? -21.011 1.809 25.768 1.00 81.81 99 GLN A N 1
ATOM 774 C CA . GLN A 1 99 ? -21.020 0.517 26.450 1.00 81.81 99 GLN A CA 1
ATOM 775 C C . GLN A 1 99 ? -21.021 0.672 27.975 1.00 81.81 99 GLN A C 1
ATOM 777 O O . GLN A 1 99 ? -21.804 0.007 28.651 1.00 81.81 99 GLN A O 1
ATOM 782 N N . VAL A 1 100 ? -20.185 1.563 28.516 1.00 82.56 100 VAL A N 1
ATOM 783 C CA . VAL A 1 100 ? -20.154 1.869 29.956 1.00 82.56 100 VAL A CA 1
ATOM 784 C C . VAL A 1 100 ? -21.510 2.392 30.425 1.00 82.56 100 VAL A C 1
ATOM 786 O O . VAL A 1 100 ? -22.040 1.907 31.422 1.00 82.56 100 VAL A O 1
ATOM 789 N N . LEU A 1 101 ? -22.106 3.327 29.682 1.00 80.38 101 LEU A N 1
ATOM 790 C CA . LEU A 1 101 ? -23.438 3.848 29.987 1.00 80.38 101 LEU A CA 1
ATOM 791 C C . LEU A 1 101 ? -24.499 2.748 29.923 1.00 80.38 101 LEU A C 1
ATOM 793 O O . LEU A 1 101 ? -25.322 2.649 30.825 1.00 80.38 101 LEU A O 1
ATOM 797 N N . ARG A 1 102 ? -24.466 1.882 28.905 1.00 81.38 102 ARG A N 1
ATOM 798 C CA . ARG A 1 102 ? -25.401 0.757 28.786 1.00 81.38 102 ARG A CA 1
ATOM 799 C C . ARG A 1 102 ? -25.320 -0.174 29.992 1.00 81.38 102 ARG A C 1
ATOM 801 O O . ARG A 1 102 ? -26.358 -0.570 30.507 1.00 81.38 102 ARG A O 1
ATOM 808 N N . VAL A 1 103 ? -24.113 -0.506 30.451 1.00 79.12 103 VAL A N 1
ATOM 809 C CA . VAL A 1 103 ? -23.916 -1.312 31.666 1.00 79.12 103 VAL A CA 1
ATOM 810 C C . VAL A 1 103 ? -24.460 -0.580 32.896 1.00 79.12 103 VAL A C 1
ATOM 812 O O . VAL A 1 103 ? -25.170 -1.193 33.682 1.00 79.12 103 VAL A O 1
ATOM 815 N N . ALA A 1 104 ? -24.209 0.725 33.033 1.00 77.06 104 ALA A N 1
ATOM 816 C CA . ALA A 1 104 ? -24.713 1.525 34.152 1.00 77.06 104 ALA A CA 1
ATOM 817 C C . ALA A 1 104 ? -26.250 1.646 34.178 1.00 77.06 104 ALA A C 1
ATOM 819 O O . ALA A 1 104 ? -26.844 1.684 35.252 1.00 77.06 104 ALA A O 1
ATOM 820 N N . TYR A 1 105 ? -26.894 1.686 33.007 1.00 74.12 105 TYR A N 1
ATOM 821 C CA . TYR A 1 105 ? -28.353 1.695 32.865 1.00 74.12 105 TYR A CA 1
ATOM 822 C C . TYR A 1 105 ? -28.980 0.299 32.845 1.00 74.12 105 TYR A C 1
ATOM 824 O O . TYR A 1 105 ? -30.202 0.199 32.779 1.00 74.12 105 TYR A O 1
ATOM 832 N N . THR A 1 106 ? -28.185 -0.774 32.883 1.00 67.81 106 THR A N 1
ATOM 833 C CA . THR A 1 106 ? -28.722 -2.123 33.062 1.00 67.81 106 THR A CA 1
ATOM 834 C C . THR A 1 106 ? -28.968 -2.298 34.558 1.00 67.81 106 THR A C 1
ATOM 836 O O . THR A 1 106 ? -27.992 -2.407 35.304 1.00 67.81 106 THR A O 1
ATOM 839 N N . PRO A 1 107 ? -30.228 -2.277 35.037 1.00 64.56 107 PRO A N 1
ATOM 840 C CA . PRO A 1 107 ? -30.490 -2.521 36.446 1.00 64.56 107 PRO A CA 1
ATOM 841 C C . PRO A 1 107 ? -29.919 -3.896 36.795 1.00 64.56 107 PRO A C 1
ATOM 843 O O . PRO A 1 107 ? -30.123 -4.863 36.057 1.00 64.56 107 PRO A O 1
ATOM 846 N N . GLY A 1 108 ? -29.157 -3.974 37.889 1.00 64.75 108 GLY A N 1
ATOM 847 C CA . GLY A 1 108 ? -28.755 -5.269 38.429 1.00 64.75 108 GLY A CA 1
ATOM 848 C C . GLY A 1 108 ? -30.010 -6.106 38.653 1.00 64.75 108 GLY A C 1
ATOM 849 O O . GLY A 1 108 ? -31.059 -5.542 38.960 1.00 64.75 108 GLY A O 1
ATOM 850 N N . GLU A 1 109 ? -29.926 -7.425 38.472 1.00 60.59 109 GLU A N 1
ATOM 851 C CA . GLU A 1 109 ? -31.008 -8.315 38.891 1.00 60.59 109 GLU A CA 1
ATOM 852 C C . GLU A 1 109 ? -31.287 -8.037 40.373 1.00 60.59 109 GLU A C 1
ATOM 854 O O . GLU A 1 109 ? -30.554 -8.490 41.258 1.00 60.59 109 GLU A O 1
ATOM 859 N N . GLU A 1 110 ? -32.314 -7.233 40.654 1.00 55.31 110 GLU A N 1
ATOM 860 C CA . GLU A 1 110 ? -32.859 -7.092 41.988 1.00 55.31 110 GLU A C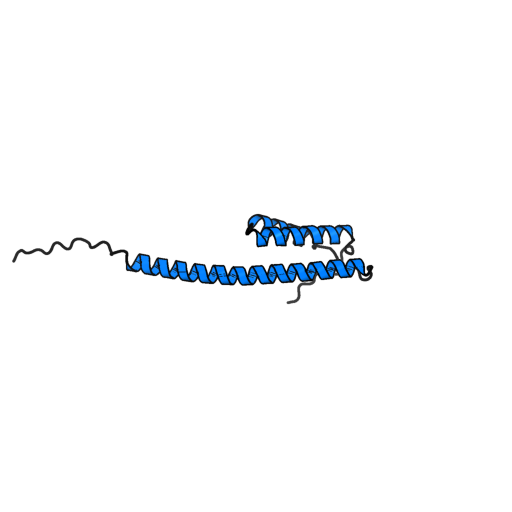A 1
ATOM 861 C C . GLU A 1 110 ? -33.353 -8.484 42.349 1.00 55.31 110 GLU A C 1
ATOM 863 O O . GLU A 1 110 ? -34.428 -8.915 41.929 1.00 55.31 110 GLU A O 1
ATOM 868 N N . LYS A 1 111 ? -32.544 -9.234 43.106 1.00 53.34 111 LYS A N 1
ATOM 869 C CA . LYS A 1 111 ? -33.071 -10.380 43.833 1.00 53.34 111 LYS A CA 1
ATOM 870 C C . LYS A 1 111 ? -34.250 -9.828 44.628 1.00 53.34 111 LYS A C 1
ATOM 872 O O . LYS A 1 111 ? -34.008 -8.927 45.435 1.00 53.34 111 LYS A O 1
ATOM 877 N N . PRO A 1 112 ? -35.483 -10.319 44.416 1.00 55.38 112 PRO A N 1
ATOM 878 C CA . PRO A 1 112 ? -36.623 -9.854 45.181 1.00 55.38 112 PRO A CA 1
ATOM 879 C C . PRO A 1 112 ? -36.312 -10.117 46.651 1.00 55.38 112 PRO A C 1
ATOM 881 O O . PRO A 1 112 ? -36.326 -11.258 47.117 1.00 55.38 112 PRO A O 1
ATOM 884 N N . GLN A 1 113 ? -35.955 -9.061 47.381 1.00 56.47 113 GLN A N 1
ATOM 885 C CA . GLN A 1 113 ? -35.915 -9.122 48.825 1.00 56.47 113 GLN A CA 1
ATOM 886 C C . GLN A 1 113 ? -37.374 -9.165 49.245 1.00 56.47 113 GLN A C 1
ATOM 888 O O . GLN A 1 113 ? -38.069 -8.151 49.240 1.00 56.47 113 GLN A O 1
ATOM 893 N N . PHE A 1 114 ? -37.860 -10.367 49.549 1.00 55.72 114 PHE A N 1
ATOM 894 C CA . PHE A 1 114 ? -39.095 -10.522 50.294 1.00 55.72 114 PHE A CA 1
ATOM 895 C C . PHE A 1 114 ? -38.908 -9.771 51.612 1.00 55.72 114 PHE A C 1
ATOM 897 O O . PHE A 1 114 ? -38.261 -10.267 52.534 1.00 55.72 114 PHE A O 1
ATOM 904 N N . ILE A 1 115 ? -39.442 -8.552 51.689 1.00 59.00 115 ILE A N 1
ATOM 905 C CA . ILE A 1 115 ? -39.625 -7.873 52.963 1.00 59.00 115 ILE A CA 1
ATOM 906 C C . ILE A 1 115 ? -40.604 -8.758 53.729 1.00 59.00 115 ILE A C 1
ATOM 908 O O . ILE A 1 115 ? -41.776 -8.871 53.370 1.00 59.00 115 ILE A O 1
ATOM 912 N N . ASN A 1 116 ? -40.108 -9.454 54.747 1.00 55.03 116 ASN A N 1
ATOM 913 C CA . ASN A 1 116 ? -40.955 -10.200 55.661 1.00 55.03 116 ASN A CA 1
ATOM 914 C C . ASN A 1 116 ? -41.698 -9.161 56.515 1.00 55.03 116 ASN A C 1
ATOM 916 O O . ASN A 1 116 ? -41.145 -8.643 57.478 1.00 55.03 116 ASN A O 1
ATOM 920 N N . ILE A 1 117 ? -42.938 -8.818 56.150 1.00 54.53 117 ILE A N 1
ATOM 921 C CA . ILE A 1 117 ? -43.780 -7.845 56.884 1.00 54.53 117 ILE A CA 1
ATOM 922 C C . ILE A 1 117 ? -44.400 -8.492 58.147 1.00 54.53 117 ILE A C 1
ATOM 924 O O . ILE A 1 117 ? -45.375 -8.005 58.709 1.00 54.53 117 ILE A O 1
ATOM 928 N N . ASN A 1 118 ? -43.842 -9.602 58.637 1.00 48.19 118 ASN A N 1
ATOM 929 C CA . ASN A 1 118 ? -44.337 -10.276 59.832 1.00 48.19 118 ASN A CA 1
ATOM 930 C C . ASN A 1 118 ? -43.403 -10.073 61.033 1.00 48.19 118 ASN A C 1
ATOM 932 O O . ASN A 1 118 ? -42.479 -10.856 61.228 1.00 48.19 118 ASN A O 1
ATOM 936 N N . LYS A 1 119 ? -43.819 -9.094 61.852 1.00 41.81 119 LYS A N 1
ATOM 937 C CA . LYS A 1 119 ? -43.640 -8.925 63.309 1.00 41.81 119 LYS A CA 1
ATOM 938 C C . LYS A 1 119 ? -42.292 -8.451 63.841 1.00 41.81 119 LYS A C 1
ATOM 940 O O . LYS A 1 119 ? -41.321 -9.231 63.826 1.00 41.81 119 LYS A O 1
#

Foldseek 3Di:
DDDDQDPAAEADDPVLLVLLLVLLVQLLVCLVVVVVVSNVVSVVVNVVSSHRYDHDPDDDPVSVVSVVVSVVSVVVSVVSVVVVVVVVVVVVVVVVVVVVVVVVPPDDPPPPPPPPPDD

Organism: NCBI:txid60893

pLDDT: mean 83.93, std 15.82, range [33.66, 97.19]

Sequence (119 aa):
MAGSFGESGPPVTRAELANLARLTRGLAEAVTRGDLDLALELLTERQRALQGLTWPSEADDSFWDELQALKELELKILDFCRTWQEVVNERLKVLNQGQVLRVAYTPGEEKPQFININK

InterPro domains:
  IPR008622 Flagellar protein FliT [PF05400] (16-106)

Radius of gyration: 26.9 Å; chains: 1; bounding box: 68×22×81 Å

Secondary structure (DSSP, 8-state):
------SSSPBPPHHHHHHHHHHHHHHHHHHHHT-HHHHHHHHHHHHHHHTT-B--SS--HHHHHHHHHHHHHHHHHHHHHHHHHHHHHHHHHHHHHHHHHHHHTS-------------